Protein AF-A0A4V2AW90-F1 (afdb_monomer)

Foldseek 3Di:
DCCVVPPVPPDPVPPVSVVVVCVVPVVVDADDWDDDVPDIDHCVPVCRVVVSPD

Secondary structure (DSSP, 8-state):
-HHHHHTTT--TT-HHHHHHHHHH-GGGS-S-EEEETTEEEE-SSGGGGGGG--

Nearest PDB structures (foldseek):
  7c12-assembly1_D  TM=3.750E-01  e=3.812E-01  Alkaliphilus oremlandii OhILAs
  1r7h-assembly1_B  TM=3.870E-01  e=9.513E-01  Corynebacterium ammoniagenes

Radius of gyration: 13.6 Å; Cα contacts (8 Å, |Δi|>4): 43; chains: 1; bounding box: 27×19×36 Å

Mean predicted aligned error: 3.28 Å

Sequence (54 aa):
ALFLENYSHLNLDDEEAVLKALISHPTLIERPIIIRGERAVIGRPPENVQQLWT

pLDDT: mean 95.04, std 3.67, range [77.44, 97.75]

Solvent-accessible surface area (backbone atoms only — not comparable to full-atom values): 3506 Å² total; per-residue (Å²): 107,71,54,71,78,76,46,68,82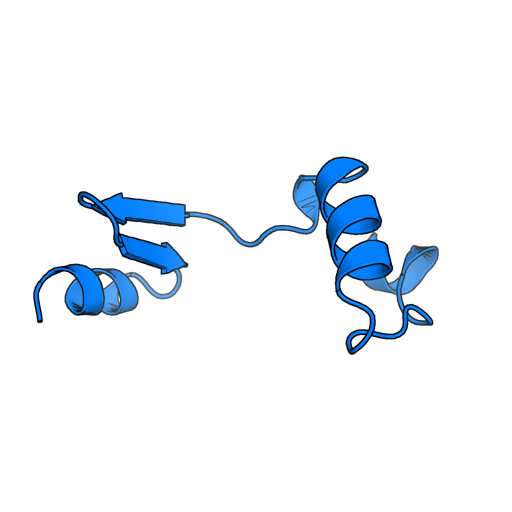,57,61,81,88,39,62,68,63,46,49,52,49,38,71,76,38,59,86,75,53,80,68,54,71,47,75,58,89,100,42,72,41,56,35,68,61,67,70,46,51,59,66,78,77,114

Structure (mmCIF, N/CA/C/O backbone):
data_AF-A0A4V2AW90-F1
#
_entry.id   AF-A0A4V2AW90-F1
#
loop_
_atom_site.group_PDB
_atom_site.id
_atom_site.type_symbol
_atom_site.label_atom_id
_atom_site.label_alt_id
_atom_site.label_comp_id
_atom_site.label_asym_id
_atom_site.labe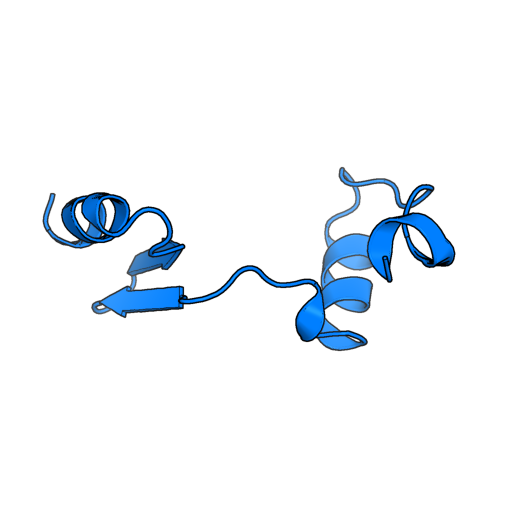l_entity_id
_atom_site.label_seq_id
_atom_site.pdbx_PDB_ins_code
_atom_site.Cartn_x
_atom_site.Cartn_y
_atom_site.Cartn_z
_atom_site.occupancy
_atom_site.B_iso_or_equiv
_atom_site.auth_seq_id
_atom_site.auth_comp_id
_atom_site.auth_asym_id
_atom_site.auth_atom_id
_atom_site.pdbx_PDB_model_num
ATOM 1 N N . ALA A 1 1 ? 0.094 -8.872 -16.049 1.00 77.44 1 ALA A N 1
ATOM 2 C CA . ALA A 1 1 ? 0.380 -8.604 -14.623 1.00 77.44 1 ALA A CA 1
ATOM 3 C C . ALA A 1 1 ? 1.415 -7.489 -14.560 1.00 77.44 1 ALA A C 1
ATOM 5 O O . ALA A 1 1 ? 2.602 -7.767 -14.652 1.00 77.44 1 ALA A O 1
ATOM 6 N N . LEU A 1 2 ? 0.965 -6.231 -14.464 1.00 92.06 2 LEU A N 1
ATOM 7 C CA . LEU A 1 2 ? 1.799 -5.036 -14.670 1.00 92.06 2 LEU A CA 1
ATOM 8 C C . LEU A 1 2 ? 3.128 -5.071 -13.899 1.00 92.06 2 LEU A C 1
ATOM 10 O O . LEU A 1 2 ? 4.164 -4.727 -14.462 1.00 92.06 2 LEU A O 1
ATOM 14 N N . PHE A 1 3 ? 3.092 -5.526 -12.641 1.00 94.00 3 PHE A N 1
ATOM 15 C CA . PHE A 1 3 ? 4.286 -5.675 -11.813 1.00 94.00 3 PHE A CA 1
ATOM 16 C C . PHE A 1 3 ? 5.294 -6.661 -12.414 1.00 94.00 3 PHE A C 1
ATOM 18 O O . PHE A 1 3 ? 6.450 -6.307 -12.597 1.00 94.00 3 PHE A O 1
ATOM 25 N N . LEU A 1 4 ? 4.865 -7.874 -12.776 1.00 93.81 4 LEU A N 1
ATOM 26 C CA . LEU A 1 4 ? 5.764 -8.896 -13.326 1.00 93.81 4 LEU A CA 1
ATOM 27 C C . LEU A 1 4 ? 6.428 -8.438 -14.631 1.00 93.81 4 LEU A C 1
ATOM 29 O O . LEU A 1 4 ? 7.605 -8.712 -14.853 1.00 93.81 4 LEU A O 1
ATOM 33 N N . GLU A 1 5 ? 5.674 -7.719 -15.461 1.00 95.12 5 GLU A N 1
ATOM 34 C CA . GLU A 1 5 ? 6.121 -7.246 -16.773 1.00 95.12 5 GLU A CA 1
ATOM 35 C C . GLU A 1 5 ? 7.070 -6.042 -16.686 1.00 95.12 5 GLU A C 1
ATOM 37 O O . GLU A 1 5 ? 8.033 -5.985 -17.443 1.00 95.12 5 GLU A O 1
ATOM 42 N N . ASN A 1 6 ? 6.830 -5.096 -15.769 1.00 95.38 6 ASN A N 1
ATOM 43 C CA . ASN A 1 6 ? 7.521 -3.797 -15.777 1.00 95.38 6 ASN A CA 1
ATOM 44 C C . ASN A 1 6 ? 8.354 -3.505 -14.521 1.00 95.38 6 ASN A C 1
ATOM 46 O O . ASN A 1 6 ? 9.194 -2.613 -14.552 1.00 95.38 6 ASN A O 1
ATOM 50 N N . TYR A 1 7 ? 8.138 -4.237 -13.425 1.00 96.19 7 TYR A N 1
ATOM 51 C CA . TYR A 1 7 ? 8.683 -3.914 -12.100 1.00 96.19 7 TYR A CA 1
ATOM 52 C C . TYR A 1 7 ? 9.250 -5.122 -11.338 1.00 96.19 7 TYR A C 1
ATOM 54 O O . TYR A 1 7 ? 9.706 -4.966 -10.213 1.00 96.19 7 TYR A O 1
ATOM 62 N N . SER A 1 8 ? 9.285 -6.321 -11.927 1.00 94.62 8 SER A N 1
ATOM 63 C CA . SER A 1 8 ? 9.805 -7.542 -11.279 1.00 94.62 8 SER A CA 1
ATOM 64 C C . SER A 1 8 ? 11.281 -7.469 -10.879 1.00 94.62 8 SER A C 1
ATOM 66 O O . SER A 1 8 ? 11.721 -8.214 -10.010 1.00 94.62 8 SER A O 1
ATOM 68 N N . HIS A 1 9 ? 12.036 -6.578 -11.515 1.00 94.75 9 HIS A N 1
ATOM 69 C CA . HIS A 1 9 ? 13.452 -6.318 -11.263 1.00 94.75 9 HIS A CA 1
ATOM 70 C C . HIS A 1 9 ? 13.680 -5.093 -10.365 1.00 94.75 9 HIS A C 1
ATOM 72 O O . HIS A 1 9 ? 14.827 -4.721 -10.121 1.00 94.75 9 HIS A O 1
ATOM 78 N N . LEU A 1 10 ? 12.608 -4.427 -9.924 1.00 95.19 10 LEU A N 1
ATOM 79 C CA . LEU A 1 10 ? 12.696 -3.253 -9.068 1.00 95.19 10 LEU A CA 1
ATOM 80 C C . LEU A 1 10 ? 13.309 -3.653 -7.722 1.00 95.19 10 LEU A C 1
ATOM 82 O O . LEU A 1 10 ? 12.851 -4.605 -7.090 1.00 95.19 10 LEU A O 1
ATOM 86 N N . ASN A 1 11 ? 14.322 -2.911 -7.273 1.00 95.88 11 ASN A N 1
ATOM 87 C CA . ASN A 1 11 ? 14.834 -3.065 -5.918 1.00 95.88 11 ASN A CA 1
ATOM 88 C C . ASN A 1 11 ? 13.786 -2.543 -4.928 1.00 95.88 11 ASN A C 1
ATOM 90 O O . ASN A 1 11 ? 13.548 -1.340 -4.864 1.00 95.88 11 ASN A O 1
ATOM 94 N N . LEU A 1 12 ? 13.156 -3.443 -4.174 1.00 94.12 12 LEU A N 1
ATOM 95 C CA . LEU A 1 12 ? 12.095 -3.080 -3.231 1.00 94.12 12 LEU A CA 1
ATOM 96 C C . LEU A 1 12 ? 12.622 -2.393 -1.962 1.00 94.12 12 LEU A C 1
ATOM 98 O O . LEU A 1 12 ? 11.829 -1.782 -1.251 1.00 94.12 12 LEU A O 1
ATOM 102 N N . ASP A 1 13 ? 13.935 -2.443 -1.716 1.00 96.88 13 ASP A N 1
ATOM 103 C CA . ASP A 1 13 ? 14.584 -1.711 -0.620 1.00 96.88 13 ASP A CA 1
ATOM 104 C C . ASP A 1 13 ? 14.884 -0.241 -0.988 1.00 96.88 13 ASP A C 1
ATOM 106 O O . ASP A 1 13 ? 15.252 0.554 -0.124 1.00 96.88 13 ASP A O 1
ATOM 110 N N . ASP A 1 14 ? 14.735 0.143 -2.264 1.00 97.50 14 ASP A N 1
ATOM 111 C CA . ASP A 1 14 ? 14.858 1.531 -2.725 1.00 97.50 14 ASP A CA 1
ATOM 112 C C . ASP A 1 14 ? 13.489 2.225 -2.679 1.00 97.50 14 ASP A C 1
ATOM 114 O O . ASP A 1 14 ? 12.675 2.137 -3.604 1.00 97.50 14 ASP A O 1
ATOM 118 N N . GLU A 1 15 ? 13.235 2.928 -1.576 1.00 97.31 15 GLU A N 1
ATOM 119 C CA . GLU A 1 15 ? 11.963 3.607 -1.321 1.00 97.31 15 GLU A CA 1
ATOM 120 C C . GLU A 1 15 ? 11.607 4.635 -2.407 1.00 97.31 15 GLU A C 1
ATOM 122 O O . GLU A 1 15 ? 10.443 4.739 -2.802 1.00 97.31 15 GLU A O 1
ATOM 127 N N . GLU A 1 16 ? 12.588 5.368 -2.944 1.00 97.50 16 GLU A N 1
ATOM 128 C CA . GLU A 1 16 ? 12.332 6.380 -3.971 1.00 97.50 16 GLU A CA 1
ATOM 129 C C . GLU A 1 16 ? 11.919 5.723 -5.294 1.00 97.50 16 GLU A C 1
ATOM 131 O O . GLU A 1 16 ? 10.987 6.188 -5.965 1.00 97.50 16 GLU A O 1
ATOM 136 N N . ALA 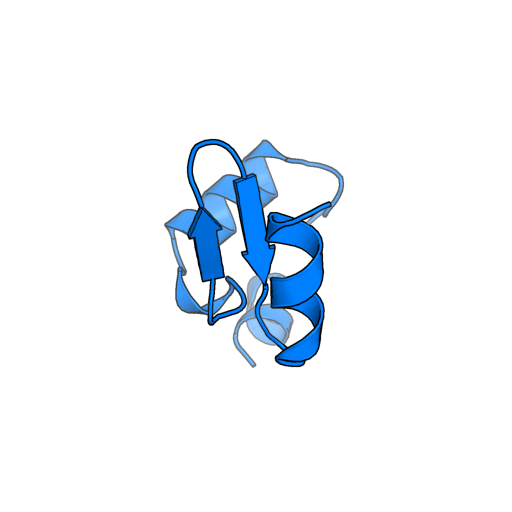A 1 17 ? 12.578 4.624 -5.666 1.00 96.44 17 ALA A N 1
ATOM 137 C CA . ALA A 1 17 ? 12.231 3.857 -6.857 1.00 96.44 17 ALA A CA 1
ATOM 138 C C . ALA A 1 17 ? 10.833 3.226 -6.738 1.00 96.44 17 ALA A C 1
ATOM 140 O O . ALA A 1 17 ? 10.031 3.315 -7.678 1.00 96.44 17 ALA A O 1
ATOM 141 N N . VAL A 1 18 ? 10.507 2.656 -5.573 1.00 96.81 18 VAL A N 1
ATOM 142 C CA . VAL A 1 18 ? 9.170 2.118 -5.278 1.00 96.81 18 VAL A CA 1
ATOM 143 C C . VAL A 1 18 ? 8.119 3.221 -5.351 1.00 96.81 18 VAL A C 1
ATOM 145 O O . VAL A 1 18 ? 7.121 3.073 -6.060 1.00 96.81 18 VAL A O 1
ATOM 148 N N . LEU A 1 19 ? 8.350 4.362 -4.701 1.00 96.81 19 LEU A N 1
ATOM 149 C CA . LEU A 1 19 ? 7.405 5.474 -4.695 1.00 96.81 19 LEU A CA 1
ATOM 150 C C . LEU A 1 19 ? 7.135 6.002 -6.111 1.00 96.81 19 LEU A C 1
ATOM 152 O O . LEU A 1 19 ? 5.975 6.195 -6.485 1.00 96.81 19 LEU A O 1
ATOM 156 N N . LYS A 1 20 ? 8.176 6.168 -6.937 1.00 97.12 20 LYS A N 1
ATOM 157 C CA . LYS A 1 20 ? 8.029 6.564 -8.350 1.00 97.12 20 LYS A CA 1
ATOM 158 C C . LYS A 1 20 ? 7.175 5.572 -9.139 1.00 97.12 20 LYS A C 1
ATOM 160 O O . LYS A 1 20 ? 6.332 6.001 -9.934 1.00 97.12 20 LYS A O 1
ATOM 165 N N . ALA A 1 21 ? 7.358 4.270 -8.921 1.00 96.88 21 ALA A N 1
ATOM 166 C CA . ALA A 1 21 ? 6.560 3.236 -9.576 1.00 96.88 21 ALA A CA 1
ATOM 167 C C . ALA A 1 21 ? 5.079 3.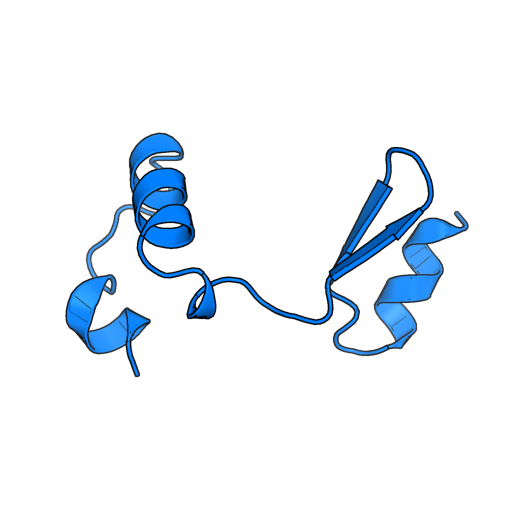314 -9.166 1.00 96.88 21 ALA A C 1
ATOM 169 O O . ALA A 1 21 ? 4.207 3.319 -10.037 1.00 96.88 21 ALA A O 1
ATOM 170 N N . LEU A 1 22 ? 4.796 3.446 -7.865 1.00 96.38 22 LEU A N 1
ATOM 171 C CA . LEU A 1 22 ? 3.430 3.554 -7.339 1.00 96.38 22 LEU A CA 1
ATOM 172 C C . LEU A 1 22 ? 2.712 4.827 -7.820 1.00 96.38 22 LEU A C 1
ATOM 174 O O . LEU A 1 22 ? 1.536 4.758 -8.174 1.00 96.38 22 LEU A O 1
ATOM 178 N N . ILE A 1 23 ? 3.409 5.970 -7.885 1.00 96.69 23 ILE A N 1
ATOM 179 C CA . ILE A 1 23 ? 2.862 7.232 -8.421 1.00 96.69 23 ILE A CA 1
ATOM 180 C C . ILE A 1 23 ? 2.552 7.097 -9.914 1.00 96.69 23 ILE A C 1
ATOM 182 O O . ILE A 1 23 ? 1.488 7.518 -10.365 1.00 96.69 23 ILE A O 1
ATOM 186 N N . SER A 1 24 ? 3.472 6.500 -10.678 1.00 97.25 24 SER A N 1
ATOM 187 C CA . SER A 1 24 ? 3.312 6.326 -12.128 1.00 97.25 24 SER A CA 1
ATOM 188 C C . SER A 1 24 ? 2.196 5.339 -12.468 1.00 97.25 24 SER A C 1
ATOM 190 O O . SER A 1 24 ? 1.494 5.514 -13.462 1.00 97.25 24 SER A O 1
ATOM 192 N N . HIS A 1 25 ? 2.004 4.317 -11.631 1.00 96.88 25 HIS A N 1
ATOM 193 C CA . HIS A 1 25 ? 0.986 3.290 -11.817 1.00 96.88 25 HIS A CA 1
ATOM 194 C C . HIS A 1 25 ? 0.226 3.009 -10.513 1.00 96.88 25 HIS A C 1
ATOM 196 O O . HIS A 1 25 ? 0.458 1.983 -9.868 1.00 96.88 25 HIS A O 1
ATOM 202 N N . PRO A 1 26 ? -0.776 3.837 -10.160 1.0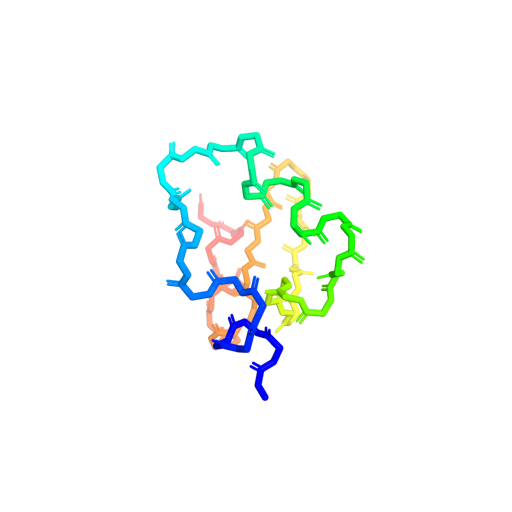0 95.31 26 PRO A N 1
ATOM 203 C CA . PRO A 1 26 ? -1.554 3.672 -8.928 1.00 95.31 26 PRO A CA 1
ATOM 204 C C . PRO A 1 26 ? -2.275 2.323 -8.800 1.00 95.31 26 PRO A C 1
ATOM 206 O O . PRO A 1 26 ? -2.651 1.925 -7.702 1.00 95.31 26 PRO A O 1
ATOM 209 N N . THR A 1 27 ? -2.461 1.595 -9.909 1.00 94.81 27 THR A N 1
ATOM 210 C CA . THR A 1 27 ? -3.011 0.229 -9.904 1.00 94.81 27 THR A CA 1
ATOM 211 C C . THR A 1 27 ? -2.114 -0.798 -9.205 1.00 94.81 27 THR A C 1
ATOM 213 O O . THR A 1 27 ? -2.588 -1.898 -8.929 1.00 94.81 27 THR A O 1
ATOM 216 N N . LEU A 1 28 ? -0.840 -0.476 -8.955 1.00 95.38 28 LEU A N 1
ATOM 217 C CA . LEU A 1 28 ? 0.076 -1.308 -8.172 1.00 95.38 28 LEU A CA 1
ATOM 218 C C . LEU A 1 28 ? -0.228 -1.251 -6.669 1.00 95.38 28 LEU A C 1
ATOM 220 O O . LEU A 1 28 ? 0.172 -2.148 -5.937 1.00 95.38 28 LEU A O 1
ATOM 224 N N . ILE A 1 29 ? -0.926 -0.209 -6.208 1.00 94.56 29 ILE A N 1
ATOM 225 C CA . ILE A 1 29 ? -1.253 -0.027 -4.795 1.00 94.56 29 ILE A CA 1
ATOM 226 C C . ILE A 1 29 ? -2.463 -0.897 -4.447 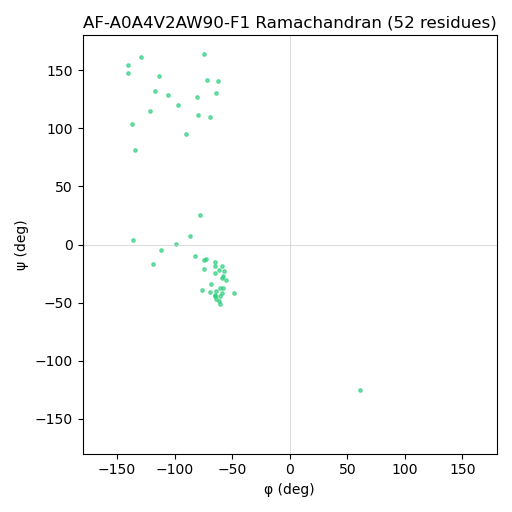1.00 94.56 29 ILE A C 1
ATOM 228 O O . ILE A 1 29 ? -3.521 -0.799 -5.079 1.00 94.56 29 ILE A O 1
ATOM 232 N N . GLU A 1 30 ? -2.334 -1.717 -3.403 1.00 93.94 30 GLU A N 1
ATOM 233 C CA . GLU A 1 30 ? -3.453 -2.505 -2.901 1.00 93.94 30 GLU A CA 1
ATOM 234 C C . GLU A 1 30 ? -4.596 -1.613 -2.398 1.00 93.94 30 GLU A C 1
ATOM 236 O O . GLU A 1 30 ? -4.416 -0.567 -1.778 1.00 93.94 30 GLU A O 1
ATOM 241 N N . ARG A 1 31 ? -5.822 -2.047 -2.678 1.00 94.81 31 ARG A N 1
ATOM 242 C CA . ARG A 1 31 ? -7.068 -1.402 -2.237 1.00 94.81 31 ARG A CA 1
ATOM 243 C C . ARG A 1 31 ? -7.950 -2.466 -1.589 1.00 94.81 31 ARG A C 1
ATOM 245 O O . ARG A 1 31 ? -7.737 -3.633 -1.904 1.00 94.81 31 ARG A O 1
ATOM 252 N N . PRO A 1 32 ? -8.965 -2.131 -0.777 1.00 96.44 32 PRO A N 1
ATOM 253 C CA . PRO A 1 32 ? -9.297 -0.798 -0.288 1.00 96.44 32 PRO A CA 1
ATOM 254 C C . PRO A 1 32 ? -8.282 -0.319 0.755 1.00 96.44 32 PRO A C 1
ATOM 256 O O . PRO A 1 32 ? -7.835 -1.100 1.585 1.00 96.44 32 PRO A O 1
ATOM 259 N N . ILE A 1 33 ? -7.950 0.970 0.718 1.00 96.75 33 ILE A N 1
ATOM 260 C CA . ILE A 1 33 ? -7.178 1.637 1.771 1.00 96.75 33 ILE A CA 1
ATO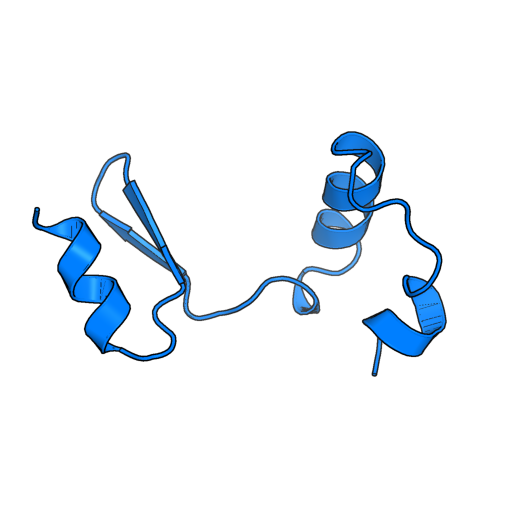M 261 C C . ILE A 1 33 ? -8.196 2.332 2.671 1.00 96.75 33 ILE A C 1
ATOM 263 O O . ILE A 1 33 ? -8.973 3.155 2.182 1.00 96.75 33 ILE A O 1
ATOM 267 N N . ILE A 1 34 ? -8.227 1.979 3.954 1.00 97.44 34 ILE A N 1
ATOM 268 C CA . ILE A 1 34 ? -9.131 2.580 4.939 1.00 97.44 34 ILE A CA 1
ATOM 269 C C . ILE A 1 34 ? -8.318 3.509 5.833 1.00 97.44 34 ILE A C 1
ATOM 271 O O . ILE A 1 34 ? -7.290 3.098 6.363 1.00 97.44 34 ILE A O 1
ATOM 275 N N . ILE A 1 35 ? -8.778 4.751 5.992 1.00 96.94 35 ILE A N 1
ATOM 276 C CA . ILE A 1 35 ? -8.085 5.806 6.741 1.00 96.94 35 ILE A CA 1
ATOM 277 C C . ILE A 1 35 ? -8.953 6.224 7.931 1.00 96.94 35 ILE A C 1
ATOM 279 O O . ILE A 1 35 ? -10.147 6.484 7.770 1.00 96.94 35 ILE A O 1
ATOM 283 N N . ARG A 1 36 ? -8.353 6.309 9.123 1.00 96.50 36 ARG A N 1
ATOM 284 C CA . ARG A 1 36 ? -8.980 6.828 10.346 1.00 96.50 36 ARG A CA 1
ATOM 285 C C . ARG A 1 36 ? -7.995 7.736 11.084 1.00 96.50 36 ARG A C 1
ATOM 287 O O . ARG A 1 36 ? -7.092 7.254 11.763 1.00 96.50 36 ARG A O 1
ATOM 294 N N . GLY A 1 37 ? -8.200 9.051 10.983 1.00 95.25 37 GLY A N 1
ATOM 295 C CA . GLY A 1 37 ? -7.276 10.039 11.546 1.00 95.25 37 GLY A CA 1
ATOM 296 C C . GLY A 1 37 ? -5.891 9.910 10.909 1.00 9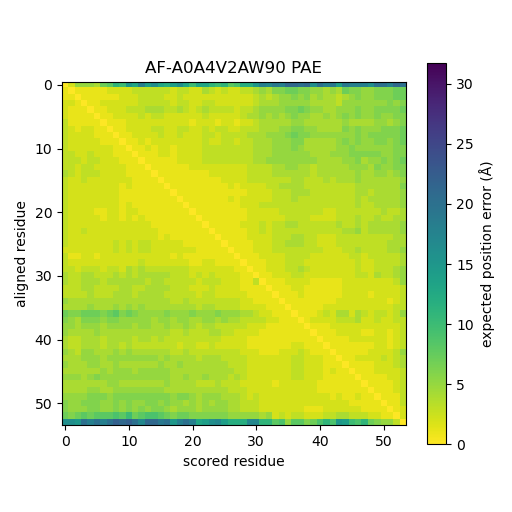5.25 37 GLY A C 1
ATOM 297 O O . GLY A 1 37 ? -5.780 9.909 9.688 1.00 95.25 37 GLY A O 1
ATOM 298 N N . GLU A 1 38 ? -4.858 9.745 11.734 1.00 95.62 38 GLU A N 1
ATOM 299 C CA . GLU A 1 38 ? -3.460 9.583 11.299 1.00 95.62 38 GLU A CA 1
ATOM 300 C C . GLU A 1 38 ? -3.070 8.125 10.987 1.00 95.62 38 GLU A C 1
ATOM 302 O O . GLU A 1 38 ? -1.899 7.823 10.769 1.00 95.62 38 GLU A O 1
ATOM 307 N N . ARG A 1 39 ? -4.033 7.193 10.979 1.00 95.75 39 ARG A N 1
ATOM 308 C CA . ARG A 1 39 ? -3.794 5.764 10.723 1.00 95.75 39 ARG A CA 1
ATOM 309 C C . ARG A 1 39 ? -4.447 5.319 9.417 1.00 95.75 39 ARG A C 1
ATOM 311 O O . ARG A 1 39 ? -5.551 5.758 9.090 1.00 95.75 39 ARG A O 1
ATOM 318 N N . ALA A 1 40 ? -3.800 4.397 8.706 1.00 96.25 40 ALA A N 1
ATOM 319 C CA . ALA A 1 40 ? -4.327 3.774 7.496 1.00 96.25 40 ALA A CA 1
ATOM 320 C C . ALA A 1 40 ? -3.991 2.277 7.445 1.00 96.25 40 ALA A C 1
ATOM 322 O O . ALA A 1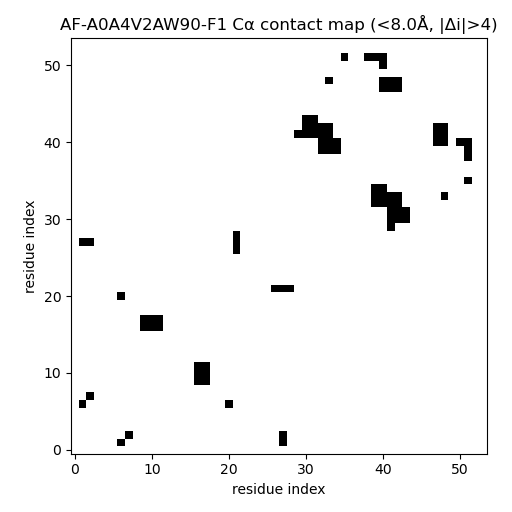 40 ? -2.940 1.865 7.929 1.00 96.25 40 ALA A O 1
ATOM 323 N N . VAL A 1 41 ? -4.875 1.471 6.849 1.00 97.12 41 VAL A N 1
ATOM 324 C CA . VAL A 1 41 ? -4.674 0.024 6.648 1.00 97.12 41 VAL A CA 1
ATOM 325 C C . VAL A 1 41 ? -5.178 -0.428 5.279 1.00 97.12 41 VAL A C 1
ATOM 327 O O . VAL A 1 41 ? -6.106 0.164 4.719 1.00 97.12 41 VAL A O 1
ATOM 330 N N . ILE A 1 42 ? -4.616 -1.526 4.767 1.00 97.75 42 ILE A N 1
ATOM 331 C CA . ILE A 1 42 ? -5.189 -2.259 3.635 1.00 97.75 42 ILE A CA 1
ATOM 332 C C . ILE A 1 42 ? -6.332 -3.131 4.157 1.00 97.75 42 ILE A C 1
ATOM 334 O O . ILE A 1 42 ? -6.114 -4.098 4.883 1.00 97.75 42 ILE A O 1
ATOM 338 N N . GLY A 1 43 ? -7.566 -2.796 3.786 1.00 96.06 43 GLY A N 1
ATOM 339 C CA . GLY A 1 43 ? -8.795 -3.450 4.248 1.00 96.06 43 GLY A CA 1
ATOM 340 C C . GLY A 1 43 ? -9.088 -4.792 3.575 1.00 96.06 43 GLY A C 1
ATOM 341 O O . GLY A 1 43 ? -10.252 -5.170 3.453 1.00 96.06 43 GLY A O 1
ATOM 342 N N . ARG A 1 44 ? -8.057 -5.479 3.073 1.00 95.50 44 ARG A N 1
ATOM 343 C CA . ARG A 1 44 ? -8.149 -6.849 2.575 1.00 95.50 44 ARG A CA 1
ATOM 344 C C . ARG A 1 44 ? -7.178 -7.744 3.369 1.00 95.50 44 ARG A C 1
ATOM 346 O O . ARG A 1 44 ? -5.975 -7.541 3.256 1.00 95.50 44 ARG A O 1
ATOM 353 N N . PRO A 1 45 ? -7.683 -8.714 4.150 1.00 95.62 45 PRO A N 1
ATOM 354 C CA . PRO A 1 45 ? -9.100 -9.024 4.331 1.00 95.62 45 PRO A CA 1
ATOM 355 C C . PRO A 1 45 ? -9.799 -7.970 5.238 1.00 95.62 45 PRO A C 1
ATOM 357 O O . PRO A 1 45 ? -9.113 -7.160 5.871 1.00 95.62 45 PRO A O 1
ATOM 360 N N . PRO A 1 46 ? -11.146 -7.893 5.259 1.00 94.69 46 PRO A N 1
ATOM 361 C CA . PRO A 1 46 ? -11.888 -6.840 5.970 1.00 94.69 46 PRO A CA 1
ATOM 362 C C . PRO A 1 46 ? -11.583 -6.734 7.470 1.00 94.69 46 PRO A C 1
ATOM 364 O O . PRO A 1 46 ? -11.765 -5.677 8.073 1.00 94.69 46 PRO A O 1
ATOM 367 N N . GLU A 1 47 ? -11.086 -7.803 8.084 1.00 96.38 47 GLU A N 1
ATOM 368 C CA . GLU A 1 47 ? -10.708 -7.852 9.494 1.00 96.38 47 GLU A CA 1
ATOM 369 C C . GLU A 1 47 ? -9.531 -6.917 9.804 1.00 96.38 47 GLU A C 1
ATOM 371 O O . GLU A 1 47 ? -9.446 -6.419 10.924 1.00 96.38 47 GLU A O 1
ATOM 376 N N . ASN A 1 48 ? -8.683 -6.578 8.821 1.00 96.00 48 ASN A N 1
ATOM 377 C CA . ASN A 1 48 ? -7.582 -5.619 8.998 1.00 96.00 48 ASN A CA 1
ATOM 378 C C . ASN A 1 48 ? -8.064 -4.244 9.462 1.00 96.00 48 ASN A C 1
ATOM 380 O O . ASN A 1 48 ? -7.331 -3.530 10.146 1.00 96.00 48 ASN A O 1
ATOM 384 N N . VAL A 1 49 ? -9.307 -3.876 9.136 1.00 95.50 49 VAL A N 1
ATOM 385 C CA . VAL A 1 49 ? -9.890 -2.608 9.580 1.00 95.50 49 VAL A CA 1
ATOM 386 C C . VAL A 1 49 ? -9.909 -2.533 11.112 1.00 95.50 49 VAL A C 1
ATOM 388 O O . VAL A 1 49 ? -9.730 -1.445 11.653 1.00 95.50 49 VAL A O 1
ATOM 391 N N . GLN A 1 50 ? -10.006 -3.671 11.821 1.00 95.06 50 GLN A N 1
ATOM 392 C CA . GLN A 1 50 ? -9.996 -3.736 13.290 1.00 95.06 50 GLN A CA 1
ATOM 393 C C . GLN A 1 50 ? -8.761 -3.059 13.918 1.00 95.06 50 GLN A C 1
ATOM 395 O O . GLN A 1 50 ? -8.863 -2.451 14.985 1.00 95.06 50 GLN A O 1
ATOM 400 N N . GLN A 1 51 ? -7.622 -3.072 13.218 1.00 94.25 51 GLN A N 1
ATOM 401 C CA . GLN A 1 51 ? -6.371 -2.445 13.661 1.00 94.25 51 GLN A CA 1
ATOM 402 C C . GLN A 1 51 ? -6.469 -0.914 13.772 1.00 94.25 51 GLN A C 1
ATOM 404 O O . GLN A 1 51 ? -5.679 -0.288 14.473 1.00 94.25 51 GLN A O 1
ATOM 409 N N . LEU A 1 52 ? -7.456 -0.278 13.132 1.00 94.94 52 LEU A N 1
ATOM 410 C CA . LEU A 1 52 ? -7.662 1.168 13.246 1.00 94.94 52 LEU A CA 1
ATOM 411 C C . LEU A 1 52 ? -8.227 1.590 14.610 1.00 94.94 52 LEU A C 1
ATOM 413 O O . LEU A 1 52 ? -8.250 2.790 14.898 1.00 94.94 52 LEU A O 1
ATOM 417 N N . TRP A 1 53 ? -8.712 0.655 15.434 1.00 90.56 53 TRP A N 1
ATOM 418 C CA . TRP A 1 53 ? -9.356 0.945 16.723 1.00 90.56 53 TRP A CA 1
ATOM 419 C C . TRP A 1 53 ? -8.582 0.506 17.966 1.00 90.56 53 TRP A C 1
ATOM 421 O O . TRP A 1 53 ? -9.017 0.853 19.061 1.00 90.56 53 TRP A O 1
ATOM 431 N N . THR A 1 54 ? -7.454 -0.186 17.805 1.00 77.88 54 THR A N 1
ATOM 432 C CA . THR A 1 54 ? -6.519 -0.543 18.890 1.00 77.88 54 THR A CA 1
ATOM 433 C C . THR A 1 54 ? -5.313 0.380 18.836 1.00 77.88 54 THR A C 1
ATOM 435 O O . THR A 1 54 ? -5.014 1.075 19.826 1.00 77.88 54 THR A O 1
#